Protein AF-A0A0H5B0G8-F1 (afdb_monomer)

Radius of gyration: 15.33 Å; Cα contacts (8 Å, |Δi|>4): 58; chains: 1; bounding box: 38×36×38 Å

pLDDT: mean 95.33, std 6.77, range [60.31, 98.75]

Structure (mmCIF, N/CA/C/O backbone):
data_AF-A0A0H5B0G8-F1
#
_entry.id   AF-A0A0H5B0G8-F1
#
loop_
_atom_site.group_PDB
_atom_site.id
_atom_site.type_symbol
_atom_site.label_atom_id
_atom_site.label_alt_id
_atom_site.label_comp_id
_atom_site.label_asym_id
_atom_site.label_entity_id
_atom_site.label_seq_id
_atom_site.pdbx_PDB_ins_code
_atom_site.Cartn_x
_atom_site.Cartn_y
_atom_site.Cartn_z
_atom_site.occupancy
_atom_site.B_iso_or_equiv
_atom_site.auth_seq_id
_atom_site.auth_comp_id
_atom_site.auth_asym_id
_atom_site.auth_atom_id
_atom_site.pdbx_PDB_model_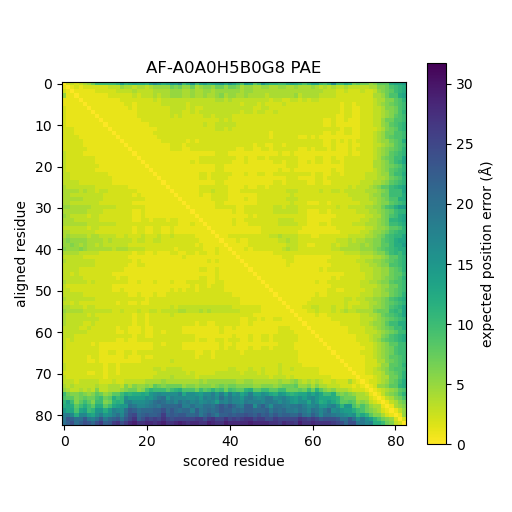num
ATOM 1 N N . HIS A 1 1 ? 17.029 -1.566 -20.195 1.00 83.56 1 HIS A N 1
ATOM 2 C CA . HIS A 1 1 ? 15.838 -0.817 -20.647 1.00 83.56 1 HIS A CA 1
ATOM 3 C C . HIS A 1 1 ? 14.545 -1.392 -20.076 1.00 83.56 1 HIS A C 1
ATOM 5 O O . HIS A 1 1 ? 13.986 -0.744 -19.206 1.00 83.56 1 HIS A O 1
ATOM 11 N N . ALA A 1 2 ? 14.110 -2.602 -20.453 1.00 94.94 2 ALA A N 1
ATOM 12 C CA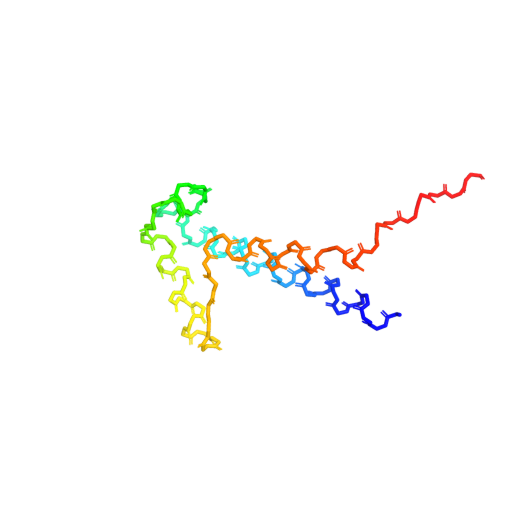 . ALA A 1 2 ? 12.824 -3.160 -19.998 1.00 94.94 2 ALA A CA 1
ATOM 13 C C . ALA A 1 2 ? 12.637 -3.197 -18.465 1.00 94.94 2 ALA A C 1
ATOM 15 O O . ALA A 1 2 ? 11.603 -2.766 -17.970 1.00 94.94 2 ALA A O 1
ATOM 16 N N . LEU A 1 3 ? 13.654 -3.622 -17.704 1.00 92.62 3 LEU A N 1
ATOM 17 C CA . LEU A 1 3 ? 13.562 -3.674 -16.236 1.00 92.62 3 LEU A CA 1
ATOM 18 C C . LEU A 1 3 ? 13.293 -2.301 -15.597 1.00 92.62 3 LEU A C 1
ATOM 20 O O . LEU A 1 3 ? 12.467 -2.202 -14.701 1.00 92.62 3 LEU A O 1
ATOM 24 N N . SER A 1 4 ? 13.923 -1.230 -16.091 1.00 92.25 4 SER A N 1
ATOM 25 C CA . SER A 1 4 ? 13.699 0.129 -15.573 1.00 92.25 4 SER A CA 1
ATOM 26 C C . SER A 1 4 ? 12.262 0.607 -15.817 1.00 92.25 4 SER A C 1
ATOM 28 O O . SER A 1 4 ? 11.694 1.270 -14.957 1.00 92.25 4 SER A O 1
ATOM 30 N N . ILE A 1 5 ? 11.643 0.204 -16.935 1.00 94.50 5 ILE A N 1
ATOM 31 C CA . ILE A 1 5 ? 10.228 0.487 -17.222 1.00 94.50 5 ILE A CA 1
ATOM 32 C C . ILE A 1 5 ? 9.320 -0.242 -16.224 1.00 94.50 5 ILE A C 1
ATOM 34 O O . ILE A 1 5 ? 8.396 0.364 -15.688 1.00 94.50 5 ILE A O 1
ATOM 38 N N . VAL A 1 6 ? 9.599 -1.522 -15.944 1.00 96.31 6 VAL A N 1
ATOM 39 C CA . VAL A 1 6 ? 8.833 -2.308 -14.961 1.00 96.31 6 VAL A CA 1
ATOM 40 C C . VAL A 1 6 ? 8.900 -1.662 -13.583 1.00 96.31 6 VAL A C 1
ATOM 42 O O . VAL A 1 6 ? 7.862 -1.491 -12.951 1.00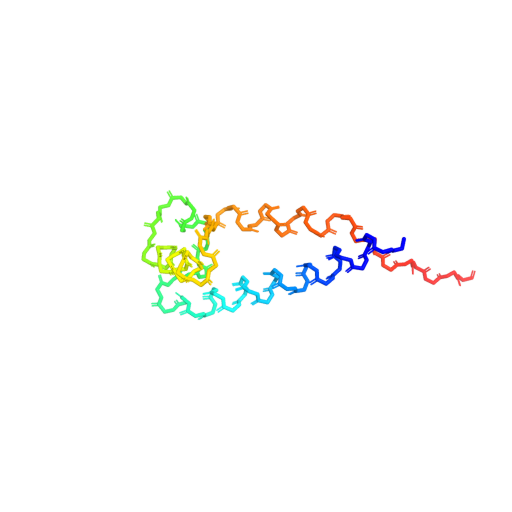 96.31 6 VAL A O 1
ATOM 45 N N . PHE A 1 7 ? 10.089 -1.261 -13.131 1.00 95.94 7 PHE A N 1
ATOM 46 C CA . PHE A 1 7 ? 10.231 -0.596 -11.838 1.00 95.94 7 PHE A CA 1
ATOM 47 C C . PHE A 1 7 ? 9.552 0.774 -11.822 1.00 95.94 7 PHE A C 1
ATOM 49 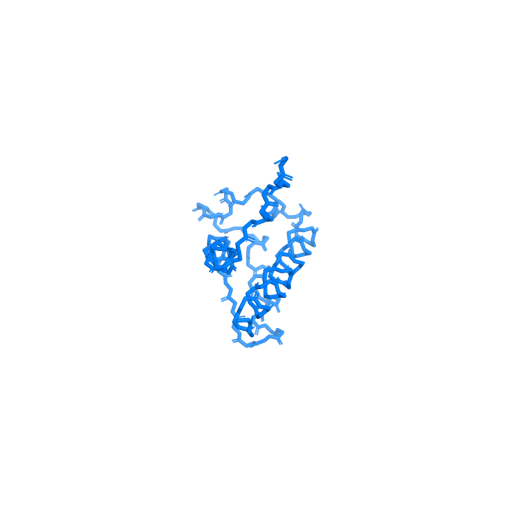O O . PHE A 1 7 ? 8.829 1.052 -10.877 1.00 95.94 7 PHE A O 1
ATOM 56 N N . LEU A 1 8 ? 9.662 1.575 -12.887 1.00 95.56 8 LEU A N 1
ATOM 57 C CA . LEU A 1 8 ? 9.002 2.880 -12.968 1.00 95.56 8 LEU A CA 1
ATOM 58 C C . LEU A 1 8 ? 7.472 2.767 -12.897 1.00 95.56 8 LEU A C 1
ATOM 60 O O . LEU A 1 8 ? 6.840 3.427 -12.072 1.00 95.56 8 LEU A O 1
ATOM 64 N N . TYR A 1 9 ? 6.861 1.921 -13.731 1.00 97.31 9 TYR A N 1
ATOM 65 C CA . TYR A 1 9 ? 5.412 1.713 -13.679 1.00 97.31 9 TYR A CA 1
ATOM 66 C C . TYR A 1 9 ? 4.9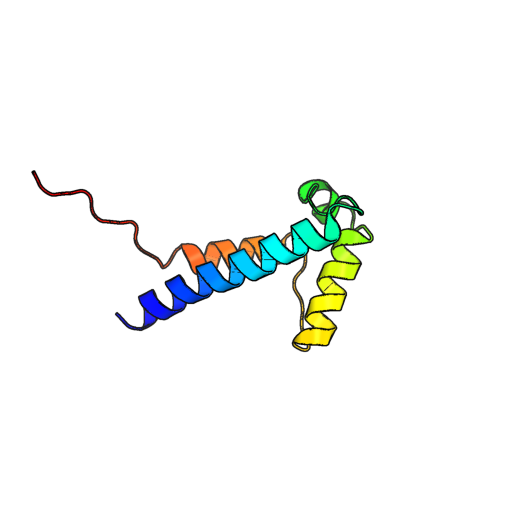78 1.010 -12.393 1.00 97.31 9 TYR A C 1
ATOM 68 O O . TYR A 1 9 ? 3.933 1.349 -11.841 1.00 97.31 9 TYR A O 1
ATOM 76 N N . GLY A 1 10 ? 5.794 0.091 -11.875 1.00 97.88 10 GLY A N 1
ATOM 77 C CA . GLY A 1 10 ? 5.578 -0.545 -10.581 1.00 97.88 10 GLY A CA 1
ATOM 78 C C . GLY A 1 10 ? 5.575 0.459 -9.426 1.00 97.88 10 GLY A C 1
ATOM 79 O O . GLY A 1 10 ? 4.694 0.383 -8.575 1.00 97.88 10 GLY A O 1
ATOM 80 N N . SER A 1 11 ? 6.480 1.444 -9.418 1.00 97.06 11 SER A N 1
ATOM 81 C CA . SER A 1 11 ? 6.497 2.527 -8.426 1.00 97.06 11 SER A CA 1
ATOM 82 C C . SER A 1 11 ? 5.223 3.362 -8.484 1.00 97.06 11 SER A C 1
ATOM 84 O O . SER A 1 11 ? 4.610 3.607 -7.447 1.00 97.06 11 SER A O 1
ATOM 86 N N . VAL A 1 12 ? 4.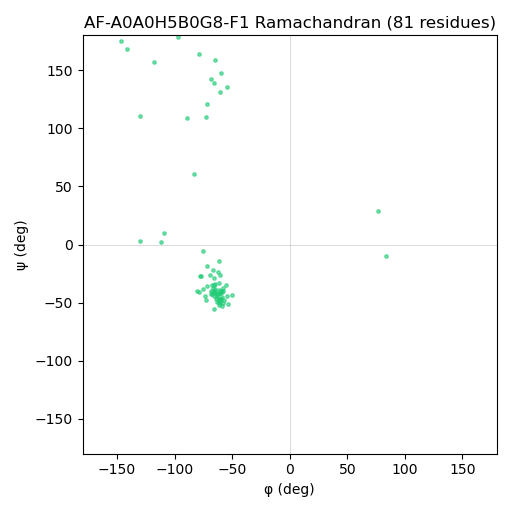796 3.768 -9.686 1.00 97.38 12 VAL A N 1
ATOM 87 C CA . VAL A 1 12 ? 3.556 4.541 -9.866 1.00 97.38 12 VAL A CA 1
ATOM 88 C C . VAL A 1 12 ? 2.349 3.743 -9.376 1.00 97.38 12 VAL A C 1
ATOM 90 O O . VAL A 1 12 ? 1.532 4.269 -8.622 1.00 97.38 12 VAL A O 1
ATOM 93 N N . LEU A 1 13 ? 2.257 2.468 -9.758 1.00 98.31 13 LEU A N 1
ATOM 94 C CA . LEU A 1 13 ? 1.171 1.588 -9.341 1.00 98.31 13 LEU A CA 1
ATOM 95 C C . LEU A 1 13 ? 1.143 1.415 -7.816 1.00 98.31 13 LEU A C 1
ATOM 97 O O . LEU A 1 13 ? 0.097 1.622 -7.205 1.00 98.31 13 LEU A O 1
ATOM 101 N N . LEU A 1 14 ? 2.280 1.093 -7.193 1.00 98.06 14 LEU A N 1
ATOM 102 C CA . LEU A 1 14 ? 2.369 0.915 -5.742 1.00 98.06 14 LEU A CA 1
ATOM 103 C C . LEU A 1 14 ? 2.001 2.192 -4.986 1.00 98.06 14 LEU A C 1
ATOM 105 O O . LEU A 1 14 ? 1.269 2.116 -4.001 1.00 98.06 14 LEU A O 1
ATOM 109 N N . PHE A 1 15 ? 2.453 3.359 -5.449 1.00 97.62 15 PHE A N 1
ATOM 110 C CA . PHE A 1 15 ? 2.145 4.627 -4.792 1.00 97.62 15 PHE A CA 1
ATOM 111 C C . PHE A 1 15 ? 0.664 4.996 -4.928 1.00 97.62 15 PHE A C 1
ATOM 113 O O . PHE A 1 15 ? 0.049 5.424 -3.955 1.00 97.62 15 PHE A O 1
ATOM 120 N N . ALA A 1 16 ? 0.061 4.764 -6.097 1.00 98.44 16 ALA A N 1
ATOM 121 C CA . ALA A 1 16 ? -1.370 4.973 -6.303 1.00 98.44 16 ALA A CA 1
ATOM 122 C C . ALA A 1 16 ? -2.214 4.041 -5.419 1.00 98.44 16 ALA A C 1
ATOM 124 O O . ALA A 1 16 ? -3.154 4.489 -4.763 1.00 98.44 16 ALA A O 1
ATOM 125 N N . MET A 1 17 ? -1.854 2.756 -5.356 1.00 98.62 17 MET A N 1
ATOM 126 C CA . MET A 1 17 ? -2.516 1.778 -4.491 1.00 98.62 17 MET A CA 1
ATOM 127 C C . MET A 1 17 ? -2.410 2.174 -3.018 1.00 98.62 17 MET A C 1
ATOM 129 O O . MET A 1 17 ? -3.414 2.200 -2.305 1.00 98.62 17 MET A O 1
ATOM 133 N N . HIS A 1 18 ? -1.201 2.488 -2.559 1.00 98.69 18 HIS A N 1
ATOM 134 C CA . HIS A 1 18 ? -0.935 2.842 -1.173 1.00 98.69 18 HIS A CA 1
ATOM 135 C C . HIS A 1 18 ? -1.613 4.162 -0.789 1.00 98.69 18 HIS A C 1
ATOM 137 O O . HIS A 1 18 ? -2.449 4.167 0.111 1.00 98.69 18 HIS A O 1
ATOM 143 N N . GLY A 1 19 ? -1.355 5.245 -1.526 1.00 98.38 19 GLY A N 1
ATOM 144 C CA . GLY A 1 19 ? -1.950 6.556 -1.265 1.00 98.38 19 GLY A CA 1
ATOM 145 C C . GLY A 1 19 ? -3.479 6.526 -1.313 1.00 98.38 19 GLY A C 1
ATOM 146 O O . GLY A 1 19 ? -4.135 7.069 -0.426 1.00 98.38 19 GLY A O 1
ATOM 147 N N . GLY A 1 20 ? -4.064 5.806 -2.277 1.00 98.56 20 GLY A N 1
ATOM 148 C CA . GLY A 1 20 ? -5.510 5.585 -2.332 1.00 98.56 20 GLY A CA 1
ATOM 149 C C . GLY A 1 20 ? -6.046 4.834 -1.108 1.00 98.56 20 GLY A C 1
ATOM 150 O O . GLY A 1 20 ? -7.099 5.187 -0.580 1.00 98.56 20 GLY A O 1
ATOM 151 N N . THR A 1 21 ? -5.308 3.840 -0.608 1.00 98.69 21 THR A N 1
ATOM 152 C CA . THR A 1 21 ? -5.684 3.075 0.594 1.00 98.69 21 THR A CA 1
ATOM 153 C C . THR A 1 21 ? -5.620 3.929 1.863 1.00 98.69 21 THR A C 1
ATOM 155 O O . THR A 1 21 ? -6.529 3.857 2.696 1.00 98.69 21 THR A O 1
ATOM 158 N N . ILE A 1 22 ? -4.583 4.758 2.014 1.00 98.62 22 ILE A N 1
ATOM 159 C CA . ILE A 1 22 ? -4.442 5.665 3.161 1.00 98.62 22 ILE A CA 1
ATOM 160 C C . ILE A 1 22 ? -5.582 6.680 3.168 1.00 98.62 22 ILE A C 1
ATOM 162 O O . ILE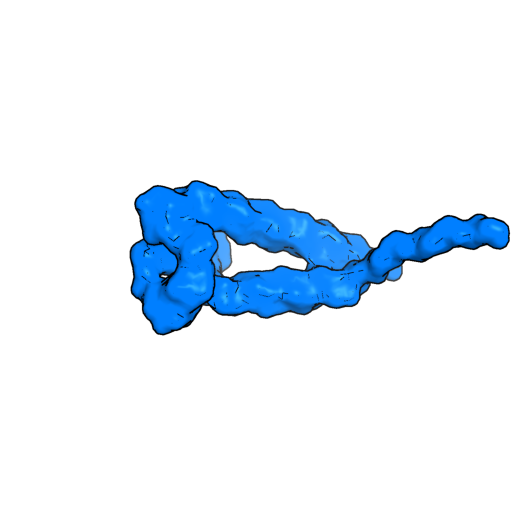 A 1 22 ? -6.305 6.760 4.158 1.00 98.62 22 ILE A O 1
ATOM 166 N N . LEU A 1 23 ? -5.845 7.345 2.039 1.00 98.69 23 LEU A N 1
ATOM 167 C CA . LEU A 1 23 ? -6.967 8.282 1.909 1.00 98.69 23 LEU A CA 1
ATOM 168 C C . LEU A 1 23 ? -8.323 7.617 2.204 1.00 98.69 23 LEU A C 1
ATOM 170 O O . LEU A 1 23 ? -9.171 8.191 2.888 1.00 98.69 23 LEU A O 1
ATOM 174 N N . ALA A 1 24 ? -8.527 6.374 1.758 1.00 98.56 24 ALA A N 1
ATOM 175 C CA . ALA A 1 24 ? -9.749 5.616 2.039 1.00 98.56 24 ALA A CA 1
ATOM 176 C C . ALA A 1 24 ? -9.918 5.248 3.528 1.00 98.56 24 ALA A C 1
ATOM 178 O O . ALA A 1 24 ? -11.035 4.974 3.985 1.00 98.56 24 ALA A O 1
ATOM 179 N N . THR A 1 25 ? -8.826 5.230 4.296 1.00 98.62 25 THR A N 1
ATOM 180 C CA . THR A 1 25 ? -8.809 4.856 5.716 1.00 98.62 25 THR A CA 1
ATOM 181 C C . THR A 1 25 ? -8.497 6.019 6.661 1.00 98.62 25 THR A C 1
ATOM 183 O O . THR A 1 25 ? -8.530 5.818 7.874 1.00 98.62 25 THR A O 1
ATOM 186 N N . THR A 1 26 ? -8.322 7.250 6.166 1.00 98.44 26 THR A N 1
ATOM 187 C CA . THR A 1 26 ? -8.073 8.452 6.989 1.00 98.44 26 THR A CA 1
ATOM 188 C C . THR A 1 26 ? -9.150 8.677 8.052 1.00 98.44 26 THR A C 1
ATOM 190 O O . THR A 1 26 ? -8.837 9.045 9.177 1.00 98.44 26 THR A O 1
ATOM 193 N N . ARG A 1 27 ? -10.422 8.346 7.777 1.00 98.12 27 ARG A N 1
ATOM 194 C CA . ARG A 1 27 ? -11.503 8.418 8.791 1.00 98.12 27 ARG A CA 1
ATOM 195 C C . ARG A 1 27 ? -11.293 7.508 10.012 1.00 98.12 27 ARG A C 1
ATOM 197 O O . ARG A 1 27 ? -12.002 7.640 11.001 1.00 98.12 27 ARG A O 1
ATOM 204 N N . PHE A 1 28 ? -10.362 6.564 9.918 1.00 98.12 28 PHE A N 1
ATOM 205 C CA . PHE A 1 28 ? -9.940 5.661 10.985 1.00 98.12 28 PHE A CA 1
ATOM 206 C C . PHE A 1 28 ? -8.520 5.982 11.494 1.00 98.12 28 PHE A C 1
ATOM 208 O O . PHE A 1 28 ? -7.954 5.181 12.232 1.00 98.12 28 PHE A O 1
ATOM 215 N N . GLY A 1 29 ? -7.934 7.113 11.080 1.00 98.06 29 GLY A N 1
ATOM 216 C CA . GLY A 1 29 ? -6.559 7.509 11.395 1.00 98.06 29 GLY A CA 1
ATOM 217 C C . GLY A 1 29 ? -5.490 6.765 10.591 1.00 98.06 29 GLY A C 1
ATOM 218 O O . GLY A 1 29 ? -4.399 6.542 11.106 1.00 98.06 29 GLY A O 1
ATOM 219 N N . GLY A 1 30 ? -5.798 6.320 9.366 1.00 97.62 30 GLY A N 1
ATOM 220 C CA . GLY A 1 30 ? -4.854 5.580 8.517 1.00 97.62 30 GLY A CA 1
ATOM 221 C C . GLY A 1 30 ? -3.594 6.358 8.120 1.00 97.62 30 GLY A C 1
ATOM 222 O O . GLY A 1 30 ? -2.578 5.739 7.852 1.00 97.62 30 GLY A O 1
ATOM 223 N N . ASP A 1 31 ? -3.643 7.689 8.136 1.00 97.69 31 ASP A N 1
ATOM 224 C CA . ASP A 1 31 ? -2.518 8.605 7.894 1.00 97.69 31 ASP A CA 1
ATOM 225 C C . ASP A 1 31 ? -1.497 8.646 9.046 1.00 97.69 31 ASP A C 1
ATOM 227 O O . ASP A 1 31 ? -0.351 9.048 8.854 1.00 97.69 31 ASP A O 1
ATOM 231 N N . ARG A 1 32 ? -1.884 8.184 10.242 1.00 98.31 32 ARG A N 1
ATOM 232 C CA . ARG A 1 32 ? -1.011 8.047 11.418 1.00 98.31 32 ARG A CA 1
ATOM 233 C C . ARG A 1 32 ? -0.234 6.734 11.356 1.00 98.31 32 ARG A C 1
ATOM 235 O O . ARG A 1 32 ? -0.416 5.826 12.168 1.00 98.31 32 ARG A O 1
ATOM 242 N N . GLU A 1 33 ? 0.566 6.591 10.306 1.00 98.19 33 GLU A N 1
ATOM 243 C CA . GLU A 1 33 ? 1.141 5.305 9.906 1.00 98.19 33 GLU A CA 1
ATOM 244 C C . GLU A 1 33 ? 2.125 4.740 10.931 1.00 98.19 33 GLU A C 1
ATOM 246 O O . GLU A 1 33 ? 2.145 3.532 11.146 1.00 98.19 33 GLU A O 1
ATOM 251 N N . LEU A 1 34 ? 2.896 5.589 11.617 1.00 98.38 34 LEU A N 1
ATOM 252 C CA . LEU A 1 34 ? 3.805 5.145 12.679 1.00 98.38 34 LEU A CA 1
ATOM 253 C C . LEU A 1 34 ? 3.040 4.526 13.850 1.00 98.38 34 LEU A C 1
ATOM 255 O O . LEU A 1 34 ? 3.418 3.460 14.337 1.00 98.38 34 LEU A O 1
ATOM 259 N N . GLU A 1 35 ? 1.942 5.149 14.273 1.00 98.12 35 GLU A N 1
ATOM 260 C CA . GLU A 1 35 ? 1.082 4.598 15.314 1.00 98.12 35 GLU A CA 1
ATOM 261 C C . GLU A 1 35 ? 0.433 3.295 14.860 1.00 98.12 35 GLU A C 1
ATOM 263 O O . GLU A 1 35 ? 0.397 2.351 15.633 1.00 98.12 35 GLU A O 1
ATOM 268 N N . GLN A 1 36 ? 0.005 3.207 13.601 1.00 98.12 36 GLN A N 1
ATOM 269 C CA . GLN A 1 36 ? -0.546 1.985 13.013 1.00 98.12 36 GLN A CA 1
ATOM 270 C C . GLN A 1 36 ? 0.478 0.841 12.879 1.00 98.12 36 GLN A C 1
ATOM 272 O O . GLN A 1 36 ? 0.095 -0.332 12.889 1.00 98.12 36 GLN A O 1
ATOM 277 N N . ILE A 1 37 ? 1.764 1.167 12.714 1.00 98.44 37 ILE A N 1
ATOM 278 C CA . ILE A 1 37 ? 2.872 0.203 12.694 1.00 98.44 37 ILE A CA 1
ATOM 279 C C . ILE A 1 37 ? 3.146 -0.323 14.103 1.00 98.44 37 ILE A C 1
ATOM 281 O O . ILE A 1 37 ? 3.352 -1.524 14.270 1.00 98.44 37 ILE A O 1
ATOM 285 N N . TYR A 1 38 ? 3.161 0.568 15.096 1.00 98.06 38 TYR A N 1
ATOM 286 C CA . TYR A 1 38 ? 3.434 0.216 16.487 1.00 98.06 38 TYR A CA 1
ATOM 287 C C . TYR A 1 38 ? 2.262 -0.529 17.139 1.00 98.06 38 TYR A C 1
ATOM 289 O O . TYR A 1 38 ? 2.465 -1.574 17.754 1.00 98.06 38 TYR A O 1
ATOM 297 N N . ASP A 1 39 ? 1.045 -0.008 16.975 1.00 97.94 39 ASP A N 1
ATOM 298 C CA . ASP A 1 39 ? -0.198 -0.567 17.498 1.00 97.94 39 ASP A CA 1
ATOM 299 C C . ASP A 1 39 ? -1.257 -0.660 16.390 1.00 97.94 39 ASP A C 1
ATOM 301 O O . ASP A 1 39 ? -1.769 0.330 15.856 1.00 97.94 39 ASP A O 1
ATOM 305 N N . ARG A 1 40 ? -1.571 -1.896 16.002 1.00 97.38 40 ARG A N 1
ATOM 306 C CA . ARG A 1 40 ? -2.386 -2.168 14.820 1.00 97.38 40 ARG A CA 1
ATOM 307 C C . ARG A 1 40 ? -3.850 -1.807 15.075 1.00 97.38 40 ARG A C 1
ATOM 309 O O . ARG A 1 40 ? -4.567 -2.536 15.750 1.00 97.38 40 ARG A O 1
ATOM 316 N N . GLY A 1 41 ? -4.322 -0.742 14.430 1.00 97.81 41 GLY A N 1
ATOM 317 C CA . GLY A 1 41 ? -5.718 -0.308 14.492 1.00 97.81 41 GLY A CA 1
ATOM 318 C C . GLY A 1 41 ? -6.596 -0.779 13.326 1.00 97.81 41 GLY A C 1
ATOM 319 O O . GLY A 1 41 ? -6.142 -1.381 12.346 1.00 97.81 41 GLY A O 1
ATOM 320 N N . THR A 1 42 ? -7.884 -0.418 13.390 1.00 98.38 42 THR A N 1
ATOM 321 C CA . THR A 1 42 ? -8.887 -0.786 12.369 1.00 98.38 42 THR A CA 1
ATOM 322 C C . THR A 1 42 ? -8.562 -0.244 10.971 1.00 98.38 42 THR A C 1
ATOM 324 O O . THR A 1 42 ? -8.949 -0.857 9.975 1.00 98.38 42 THR A O 1
ATOM 327 N N . ALA A 1 43 ? -7.820 0.868 10.866 1.00 98.56 43 ALA A N 1
ATOM 328 C CA . ALA A 1 43 ? -7.328 1.376 9.586 1.00 98.56 43 ALA A CA 1
ATOM 329 C C . ALA A 1 43 ? -6.442 0.331 8.884 1.00 98.56 43 ALA A C 1
ATOM 331 O O . ALA A 1 43 ? -6.738 -0.078 7.760 1.00 98.56 43 ALA A O 1
ATOM 332 N N . SER A 1 44 ? -5.427 -0.179 9.589 1.00 98.25 44 SER A N 1
ATOM 333 C CA . SER A 1 44 ? -4.503 -1.204 9.087 1.00 98.25 44 SER A CA 1
ATOM 334 C C . SER A 1 44 ? -5.176 -2.545 8.817 1.00 98.25 44 SER A C 1
ATOM 336 O O . SER A 1 44 ? -4.841 -3.236 7.855 1.00 98.25 44 SER A O 1
ATOM 338 N N . GLU A 1 45 ? -6.127 -2.955 9.656 1.00 98.69 45 GLU A N 1
ATOM 339 C CA . GLU A 1 45 ? -6.893 -4.187 9.441 1.00 98.69 45 GLU A CA 1
ATOM 340 C C . GLU A 1 45 ? -7.743 -4.112 8.175 1.00 98.69 45 GLU A C 1
ATOM 342 O O . GLU A 1 45 ? -7.692 -5.024 7.352 1.00 98.69 45 GLU A O 1
ATOM 347 N N . ARG A 1 46 ? -8.475 -3.011 7.976 1.00 98.75 46 ARG A N 1
ATOM 348 C CA . ARG A 1 46 ? -9.328 -2.810 6.797 1.00 98.75 46 ARG A CA 1
ATOM 349 C C . ARG A 1 46 ? -8.509 -2.661 5.522 1.00 98.75 46 ARG A C 1
ATOM 351 O O . ARG A 1 46 ? -8.862 -3.282 4.524 1.00 98.75 46 ARG A O 1
ATOM 358 N N . ALA A 1 47 ? -7.410 -1.907 5.565 1.00 98.75 47 ALA A N 1
ATOM 359 C CA . ALA A 1 47 ? -6.468 -1.795 4.453 1.00 98.75 47 ALA A CA 1
ATOM 360 C C . ALA A 1 47 ? -5.929 -3.175 4.040 1.00 98.75 47 ALA A C 1
ATOM 362 O O . ALA A 1 47 ? -5.967 -3.550 2.868 1.00 98.75 47 ALA A O 1
ATOM 363 N N . ALA A 1 48 ? -5.492 -3.974 5.016 1.00 98.56 48 ALA A N 1
ATOM 364 C CA . ALA A 1 48 ? -4.974 -5.310 4.766 1.00 98.56 48 ALA A CA 1
ATOM 365 C C . ALA A 1 48 ? -6.065 -6.274 4.256 1.00 98.56 48 ALA A C 1
ATOM 367 O O . ALA A 1 48 ? -5.808 -7.072 3.354 1.00 98.56 48 ALA A O 1
ATOM 368 N N . LEU A 1 49 ? -7.280 -6.231 4.809 1.00 98.69 49 LEU A N 1
ATOM 369 C CA . LEU A 1 49 ? -8.394 -7.077 4.363 1.00 98.69 49 LEU A CA 1
ATOM 370 C C . LEU A 1 49 ? -8.850 -6.729 2.945 1.00 98.69 49 LEU A C 1
ATOM 372 O O . LEU A 1 49 ? -9.068 -7.644 2.155 1.00 98.69 49 LEU A O 1
ATOM 376 N N . PHE A 1 50 ? -8.924 -5.439 2.604 1.00 98.69 50 PHE A N 1
ATOM 377 C CA . PHE A 1 50 ? -9.265 -4.981 1.258 1.00 98.69 50 PHE A CA 1
ATOM 378 C C . PHE A 1 50 ? -8.361 -5.631 0.204 1.00 98.69 50 PHE A C 1
ATOM 380 O O . PHE A 1 50 ? -8.850 -6.261 -0.735 1.00 98.69 50 PHE A O 1
ATOM 387 N N . TRP A 1 51 ? -7.041 -5.567 0.392 1.00 98.75 51 TRP A N 1
ATOM 388 C CA . TRP A 1 51 ? -6.100 -6.153 -0.562 1.00 98.75 51 TRP A CA 1
ATOM 389 C C . TRP A 1 51 ? -6.093 -7.680 -0.541 1.00 98.75 51 TRP A C 1
ATOM 391 O O . TRP A 1 51 ? -6.039 -8.295 -1.606 1.00 98.75 51 TRP A O 1
ATOM 401 N N . ARG A 1 52 ? -6.265 -8.302 0.635 1.00 98.75 52 ARG A N 1
ATOM 402 C CA . ARG A 1 52 ? -6.391 -9.763 0.740 1.00 98.75 52 ARG A CA 1
ATOM 403 C C . ARG A 1 52 ? -7.587 -10.284 -0.049 1.00 98.75 52 ARG A C 1
ATOM 405 O O . ARG A 1 52 ? -7.470 -11.319 -0.695 1.00 98.75 52 ARG A O 1
ATOM 412 N N . TRP A 1 53 ? -8.715 -9.583 -0.015 1.00 98.75 53 TRP A N 1
ATOM 413 C CA . TRP A 1 53 ? -9.897 -9.955 -0.792 1.00 98.75 53 TRP A CA 1
ATOM 414 C C . TRP A 1 53 ? -9.787 -9.586 -2.272 1.00 98.75 53 TRP A C 1
ATOM 416 O O . TRP A 1 53 ? -10.369 -10.274 -3.100 1.00 98.75 53 TRP A O 1
ATOM 426 N N . THR A 1 54 ? -9.016 -8.555 -2.617 1.00 98.56 54 THR A N 1
ATOM 427 C CA . THR A 1 54 ? -8.836 -8.120 -4.011 1.00 98.56 54 THR A CA 1
ATOM 428 C C . THR A 1 54 ? -7.843 -8.998 -4.780 1.00 98.56 54 THR A C 1
ATOM 430 O O . THR A 1 54 ? -8.078 -9.307 -5.943 1.00 98.56 54 THR A O 1
ATOM 433 N N . MET A 1 55 ? -6.727 -9.399 -4.157 1.00 98.44 55 MET A N 1
ATOM 434 C CA . MET A 1 55 ? -5.605 -10.065 -4.846 1.00 98.44 55 MET A CA 1
ATOM 435 C C . MET A 1 55 ? -5.129 -11.362 -4.169 1.00 98.44 55 MET A C 1
ATOM 437 O O . MET A 1 55 ? -4.154 -11.963 -4.612 1.00 98.44 55 MET A O 1
ATOM 441 N N . GLY A 1 56 ? -5.774 -11.804 -3.084 1.00 98.38 56 GLY A N 1
ATOM 442 C CA . GLY A 1 56 ? -5.423 -13.037 -2.364 1.00 98.38 56 GLY A CA 1
ATOM 443 C C . GLY A 1 56 ? -4.285 -12.898 -1.342 1.00 98.38 56 GLY A C 1
ATOM 444 O O . GLY A 1 56 ? -4.085 -13.800 -0.529 1.00 98.38 56 GLY A O 1
ATOM 445 N N . PHE A 1 57 ? -3.579 -11.764 -1.317 1.00 98.50 57 PHE A N 1
ATOM 446 C CA . PHE A 1 57 ? -2.524 -11.440 -0.348 1.00 98.50 57 PHE A CA 1
ATOM 447 C C . PHE A 1 57 ? -2.580 -9.960 0.059 1.00 98.50 57 PHE A C 1
ATOM 449 O O . PHE A 1 57 ? -3.300 -9.166 -0.542 1.00 98.50 57 PHE A O 1
ATOM 456 N N . ASN A 1 58 ? -1.846 -9.576 1.104 1.00 98.44 58 ASN A N 1
ATOM 457 C CA . ASN A 1 58 ? -1.770 -8.192 1.570 1.00 98.44 58 ASN A CA 1
ATOM 458 C C . ASN A 1 58 ? -0.385 -7.851 2.142 1.00 98.44 58 ASN A C 1
ATOM 460 O O . ASN A 1 58 ? 0.487 -8.712 2.248 1.00 98.44 58 ASN A O 1
ATOM 464 N N . ALA A 1 59 ? -0.199 -6.581 2.501 1.00 98.12 59 ALA A N 1
ATOM 465 C CA . ALA A 1 59 ? 0.975 -6.082 3.207 1.00 98.12 59 ALA A CA 1
ATOM 466 C C . ALA A 1 59 ? 0.577 -5.509 4.578 1.00 98.12 59 ALA A C 1
ATOM 468 O O . ALA A 1 59 ? -0.572 -5.116 4.792 1.00 98.12 59 ALA A O 1
ATOM 469 N N . THR A 1 60 ? 1.537 -5.452 5.503 1.00 98.38 60 THR A N 1
ATOM 470 C CA . THR A 1 60 ? 1.415 -4.650 6.730 1.00 98.38 60 THR A CA 1
ATOM 471 C C . THR A 1 60 ? 1.697 -3.175 6.432 1.00 98.38 60 THR A C 1
ATOM 473 O O . THR A 1 60 ? 2.294 -2.862 5.398 1.00 98.38 60 THR A O 1
ATOM 476 N N . MET A 1 61 ? 1.317 -2.278 7.352 1.00 98.38 61 MET A N 1
ATOM 477 C CA . MET A 1 61 ? 1.572 -0.838 7.211 1.00 98.38 61 MET A CA 1
ATOM 478 C C . MET A 1 61 ? 3.072 -0.535 7.066 1.00 98.38 61 MET A C 1
ATOM 480 O O . MET A 1 61 ? 3.473 0.263 6.235 1.00 98.38 61 MET A O 1
ATOM 484 N N . GLU A 1 62 ? 3.938 -1.261 7.771 1.00 98.44 62 GLU A N 1
ATOM 485 C CA . GLU A 1 62 ? 5.391 -1.149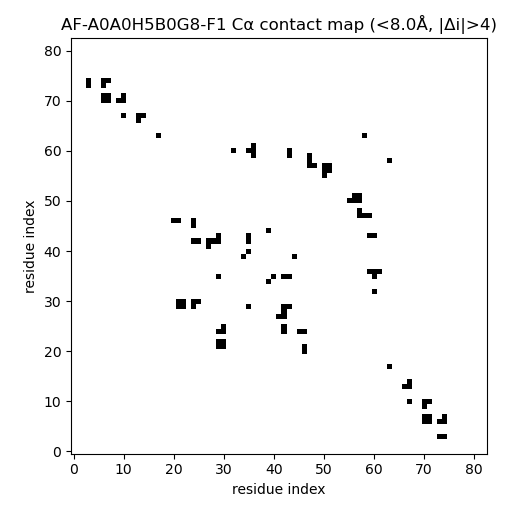 7.590 1.00 98.44 62 GLU A CA 1
ATOM 486 C C . GLU A 1 62 ? 5.873 -1.841 6.298 1.00 98.44 62 GLU A C 1
ATOM 488 O O . GLU A 1 62 ? 6.762 -1.367 5.592 1.00 98.44 62 GLU A O 1
ATOM 493 N N . GLY A 1 63 ? 5.279 -2.991 5.966 1.00 98.19 63 GLY A N 1
ATOM 494 C CA . GLY A 1 63 ? 5.675 -3.805 4.823 1.00 98.19 63 GLY A CA 1
ATOM 495 C C . GLY A 1 63 ? 5.506 -3.078 3.493 1.00 98.19 63 GLY A C 1
ATOM 496 O O . GLY A 1 63 ? 6.407 -3.147 2.660 1.00 98.19 63 GLY A O 1
ATOM 497 N N . ILE A 1 64 ? 4.401 -2.354 3.294 1.00 98.38 64 ILE A N 1
ATOM 498 C CA . ILE A 1 64 ? 4.146 -1.629 2.039 1.00 98.38 64 ILE A CA 1
ATOM 499 C C . ILE A 1 64 ? 5.207 -0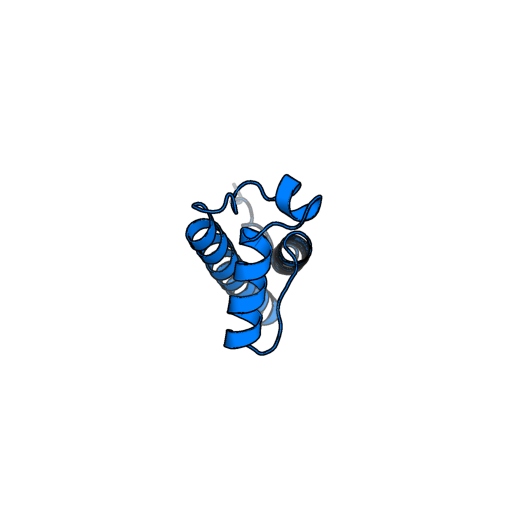.553 1.760 1.00 98.38 64 ILE A C 1
ATOM 501 O O . ILE A 1 64 ? 5.611 -0.382 0.612 1.00 98.38 64 ILE A O 1
ATOM 505 N N . HIS A 1 65 ? 5.755 0.076 2.803 1.00 98.31 65 HIS A N 1
ATOM 506 C CA . HIS A 1 65 ? 6.858 1.029 2.675 1.00 98.31 65 HIS A CA 1
ATOM 507 C C . HIS A 1 65 ? 8.153 0.356 2.210 1.00 98.31 65 HIS A C 1
ATOM 509 O O . HIS A 1 65 ? 8.866 0.907 1.372 1.00 98.31 65 HIS A O 1
ATOM 515 N N . ARG A 1 66 ? 8.436 -0.871 2.673 1.00 98.31 66 ARG A N 1
ATOM 516 C CA . ARG A 1 66 ? 9.566 -1.667 2.158 1.00 98.31 66 ARG A CA 1
ATOM 517 C C . ARG A 1 66 ? 9.390 -2.017 0.682 1.00 98.31 66 ARG A C 1
ATOM 519 O O . ARG A 1 66 ? 10.352 -1.923 -0.075 1.00 98.31 66 ARG A O 1
ATOM 526 N N . TRP A 1 67 ? 8.180 -2.394 0.262 1.00 98.06 67 TRP A N 1
ATOM 527 C CA . TRP A 1 67 ? 7.876 -2.630 -1.155 1.00 98.06 67 TRP A CA 1
ATOM 528 C C . TRP A 1 67 ? 8.098 -1.366 -1.990 1.00 98.06 67 TRP A C 1
ATOM 530 O O . TRP A 1 67 ? 8.795 -1.423 -3.001 1.00 98.06 67 TRP A O 1
ATOM 540 N N . ALA A 1 68 ? 7.573 -0.224 -1.541 1.00 97.19 68 ALA A N 1
ATOM 541 C CA . ALA A 1 68 ? 7.754 1.057 -2.217 1.00 97.19 68 ALA A CA 1
ATOM 542 C C . ALA A 1 68 ? 9.240 1.434 -2.346 1.00 97.19 68 ALA A C 1
ATOM 544 O O . ALA A 1 68 ? 9.690 1.794 -3.433 1.00 97.19 68 ALA A O 1
ATOM 545 N N . TRP A 1 69 ? 10.017 1.271 -1.270 1.00 96.88 69 TRP A N 1
ATOM 546 C CA . TRP A 1 69 ? 11.460 1.518 -1.261 1.00 96.88 69 TRP A CA 1
ATOM 547 C C . TRP A 1 69 ? 12.203 0.661 -2.296 1.00 96.88 69 TRP A C 1
ATOM 549 O O . TRP A 1 69 ? 12.939 1.189 -3.131 1.00 96.88 69 TRP A O 1
ATOM 559 N N . TRP A 1 70 ? 11.965 -0.655 -2.307 1.00 97.00 70 TRP A N 1
ATOM 560 C CA . TRP A 1 70 ? 12.639 -1.571 -3.233 1.00 97.00 70 TRP A CA 1
ATOM 561 C C . TRP A 1 70 ? 12.218 -1.406 -4.695 1.00 97.00 70 TRP A C 1
ATOM 563 O O . TRP A 1 70 ? 13.017 -1.700 -5.581 1.00 97.00 70 TRP A O 1
ATOM 573 N N . PHE A 1 71 ? 11.009 -0.914 -4.967 1.00 95.88 71 PHE A N 1
ATOM 574 C CA . PHE A 1 71 ? 10.590 -0.573 -6.329 1.00 95.88 71 PHE A CA 1
ATOM 575 C C . PHE A 1 71 ? 11.160 0.763 -6.811 1.00 95.88 71 PHE A C 1
ATOM 577 O O . PHE A 1 71 ? 11.344 0.932 -8.012 1.00 95.88 71 PHE A O 1
ATOM 584 N N . ALA A 1 72 ? 11.453 1.697 -5.901 1.00 94.12 72 ALA A N 1
ATOM 585 C CA . ALA A 1 72 ? 11.988 3.011 -6.245 1.00 94.12 72 ALA A CA 1
ATOM 586 C C . ALA A 1 72 ? 13.504 2.997 -6.512 1.00 94.12 72 ALA A C 1
ATOM 588 O O . ALA A 1 72 ? 13.948 3.637 -7.461 1.00 94.12 72 ALA A O 1
ATOM 589 N N . ILE A 1 73 ? 14.301 2.252 -5.729 1.00 92.81 73 ILE A N 1
ATOM 590 C CA . ILE A 1 73 ? 15.776 2.203 -5.871 1.00 92.81 73 ILE A CA 1
ATOM 591 C C . ILE A 1 73 ? 16.254 1.934 -7.315 1.00 92.81 73 ILE A C 1
ATOM 593 O O . ILE A 1 73 ? 17.204 2.587 -7.750 1.00 92.81 73 ILE A O 1
ATOM 597 N N . PRO A 1 74 ? 15.654 1.001 -8.085 1.00 90.19 74 PRO A N 1
ATOM 598 C CA . PRO A 1 74 ? 16.136 0.676 -9.428 1.00 90.19 74 PRO A CA 1
ATOM 599 C C . PRO A 1 74 ? 15.791 1.723 -10.498 1.00 90.19 74 PRO A C 1
ATOM 601 O O . PRO A 1 74 ? 16.211 1.565 -11.648 1.00 90.19 74 PRO A O 1
ATOM 604 N N . VAL A 1 75 ? 15.006 2.756 -10.166 1.00 88.00 75 VAL A N 1
ATOM 605 C CA . VAL A 1 75 ? 14.640 3.844 -11.081 1.00 88.00 75 VAL A CA 1
ATOM 606 C C . VAL A 1 75 ? 15.698 4.953 -10.974 1.00 88.00 75 VAL A C 1
ATOM 608 O O . VAL A 1 75 ? 15.763 5.637 -9.954 1.00 88.00 75 VAL A O 1
ATOM 611 N N . PRO A 1 76 ? 16.548 5.156 -11.999 1.00 78.38 76 PRO A N 1
ATOM 612 C CA . PRO A 1 76 ? 17.572 6.192 -11.947 1.00 78.38 76 PRO A CA 1
ATOM 613 C C . PRO A 1 76 ? 16.940 7.595 -11.989 1.00 78.38 76 PRO A C 1
ATOM 615 O O . PRO A 1 76 ? 15.978 7.806 -12.734 1.00 78.38 76 PRO A O 1
ATOM 618 N N . PRO A 1 77 ? 17.487 8.576 -11.245 1.00 77.88 77 PRO A N 1
ATOM 619 C CA . PRO A 1 77 ? 17.041 9.958 -11.342 1.00 77.88 77 PRO A CA 1
ATOM 620 C C . PRO A 1 77 ? 17.338 10.532 -12.739 1.00 77.88 77 PRO A C 1
ATOM 622 O O . PRO A 1 77 ? 18.229 10.034 -13.442 1.00 77.88 77 PRO A O 1
ATOM 625 N N . PRO A 1 78 ? 16.630 11.600 -13.152 1.00 77.38 78 PRO A N 1
ATOM 626 C CA . PRO A 1 78 ? 16.959 12.313 -14.379 1.00 77.38 78 PRO A CA 1
ATOM 627 C C . PRO A 1 78 ? 18.428 12.740 -14.345 1.00 77.38 78 PRO A C 1
ATOM 629 O O . PRO A 1 78 ? 18.904 13.249 -13.327 1.00 77.38 78 PRO A O 1
ATOM 632 N N . ARG A 1 79 ? 19.160 12.550 -15.449 1.00 81.06 79 ARG A N 1
ATOM 633 C CA . ARG A 1 79 ? 20.507 13.123 -15.539 1.00 81.06 79 ARG A CA 1
ATOM 634 C C . ARG A 1 79 ? 20.395 14.650 -15.540 1.00 81.06 79 ARG A C 1
ATOM 636 O O . ARG A 1 79 ? 19.506 15.170 -16.219 1.00 81.06 79 ARG A O 1
ATOM 643 N N . PRO A 1 80 ? 21.277 15.364 -14.824 1.00 81.50 80 PRO A N 1
ATOM 644 C CA . PRO A 1 80 ? 21.335 16.813 -14.934 1.00 81.50 80 PRO A CA 1
ATOM 645 C C . PRO A 1 80 ? 21.645 17.212 -16.387 1.00 81.50 80 PRO A C 1
ATOM 647 O O . PRO A 1 80 ? 22.346 16.469 -17.084 1.00 81.50 80 PRO A O 1
ATOM 650 N N . PRO A 1 81 ? 21.129 18.358 -16.865 1.00 82.00 81 PRO A N 1
ATOM 651 C CA . PRO A 1 81 ? 21.489 18.867 -18.179 1.00 82.00 81 PRO A CA 1
ATOM 652 C C . PRO A 1 81 ? 22.999 19.128 -18.227 1.00 82.00 81 PRO A C 1
ATOM 654 O O . PRO A 1 81 ? 23.563 19.737 -17.317 1.00 82.00 81 PRO A O 1
ATOM 657 N N . HIS A 1 82 ? 23.655 18.639 -19.278 1.00 77.75 82 HIS A N 1
ATOM 658 C CA . HIS A 1 82 ? 25.039 18.993 -19.572 1.00 77.75 82 HIS A CA 1
ATOM 659 C C . HIS A 1 82 ? 25.060 20.443 -20.081 1.00 77.75 82 HIS A C 1
ATOM 661 O O . HIS A 1 82 ? 24.357 20.749 -21.045 1.00 77.75 82 HIS A O 1
ATOM 667 N N . GLY A 1 83 ? 25.796 21.318 -19.388 1.00 60.31 83 GLY A N 1
ATOM 668 C CA . GLY A 1 83 ? 26.137 22.665 -19.857 1.00 60.31 83 GLY A CA 1
ATOM 669 C C . GLY A 1 83 ? 27.320 22.652 -20.812 1.00 60.31 83 GLY A C 1
ATOM 670 O O . GLY A 1 83 ? 28.111 21.682 -20.743 1.00 60.31 83 GLY A O 1
#

Foldseek 3Di:
DVLLVVLVVQLVVLCCLQVVLLVVLVVVVSVVLVCCQVPPGPSQVVSQVVCCVVPVGGAGSVRSVVVNVVSVVSHDDDDDDDD

Sequence (83 aa):
HALSIVFLYGSVLLFAMHGGTILATTRFGGDRELEQIYDRGTASERAALFWRWTMGFNATMEGIHRWAWWFAIPVPPPRPPHG

Solvent-accessible surface area (backbone atoms only — not comparable to full-atom values): 4739 Å² total; per-residue (Å²): 111,72,68,43,51,53,26,48,54,47,33,54,50,51,48,52,55,48,54,52,46,32,66,74,21,40,95,59,52,32,75,48,45,67,56,39,54,78,50,77,42,70,24,52,53,51,52,26,48,52,36,29,75,73,72,74,48,66,59,52,74,60,50,49,53,54,53,49,51,66,31,43,70,70,41,79,76,84,77,78,84,85,128

Secondary structure (DSSP, 8-state):
-HHHHHHHHHHHHHHHHHHHHHHHHGGGTTT-HHHHHHS--HHHHHHHHHHHHHHS----HHHHHHHHHHHHTTSPPPPPPP-

Mean predicted aligned error: 3.96 Å

Nearest PDB structures (foldseek):
  8c3f-assembly1_M  TM=9.974E-01  e=3.530E-09  Cereibacter sphaeroides 2.4.1
  2boz-assembly1_M  TM=9.971E-01  e=3.751E-09  Cereibacter sphaeroides
  7mh5-assembly1_M  TM=9.986E-01  e=6.483E-09  Cereibacter sphaeroides
  4lwy-assembly1_M  TM=9.948E-01  e=5.084E-09  Cereibacter sphaeroides
  4n7l-assembly1_M  TM=9.977E-01  e=7.781E-09  Cereibacter sphaeroides